Protein AF-A0A176RZD4-F1 (afdb_monomer)

Mean predicted aligned error: 2.4 Å

Secondary structure (DSSP, 8-state):
-EEE-SSSSSS-EEEEE--TTT-EEEEETTTEEEEEESSPPSEEEEE-SSSSS--EEEEE--TTT-EEEEETTTEEEEEESSPPS------SS---

Organism: NCBI:txid1003181

pLDDT: mean 96.89, std 4.23, range [65.5, 98.88]

Solvent-accessible surface area (backbone atoms only — not comparable to full-atom values): 5546 Å² total; per-residue (Å²): 113,42,61,35,24,54,78,56,80,88,55,67,22,39,41,38,62,71,36,71,92,65,5,23,32,30,37,43,79,85,75,46,82,44,81,74,40,65,58,36,59,79,45,67,40,43,44,54,84,82,72,78,73,33,21,19,43,39,34,24,50,31,69,88,62,5,23,33,28,36,43,71,68,75,43,81,43,79,78,40,66,54,50,70,99,73,83,83,69,78,84,84,82,78,67,127

Structure (mmCIF, N/CA/C/O backbone):
data_AF-A0A176RZD4-F1
#
_entry.id   AF-A0A176RZD4-F1
#
loop_
_atom_site.group_PDB
_atom_site.id
_atom_site.type_symbol
_atom_site.label_atom_id
_atom_site.label_alt_id
_atom_site.label_comp_id
_atom_site.label_asym_id
_atom_site.label_entity_id
_atom_site.label_seq_id
_atom_site.pdbx_PDB_ins_code
_atom_site.Cartn_x
_atom_site.Cartn_y
_atom_site.Cartn_z
_atom_site.occupancy
_atom_site.B_iso_or_equiv
_atom_site.auth_seq_id
_atom_site.auth_comp_id
_atom_site.auth_asym_id
_atom_site.auth_atom_id
_atom_site.pdbx_PDB_model_num
ATOM 1 N N . MET A 1 1 ? 3.180 -5.818 -2.856 1.00 96.69 1 MET A N 1
ATOM 2 C CA . MET A 1 1 ? 1.846 -5.640 -3.472 1.00 96.69 1 MET A CA 1
ATOM 3 C C . MET A 1 1 ? 0.805 -6.109 -2.481 1.00 96.69 1 MET A C 1
ATOM 5 O O . MET A 1 1 ? 1.115 -7.018 -1.719 1.00 96.69 1 MET A O 1
ATOM 9 N N . VAL A 1 2 ? -0.379 -5.514 -2.512 1.00 98.62 2 VAL A N 1
ATOM 10 C CA . VAL A 1 2 ? -1.533 -5.871 -1.674 1.00 98.62 2 VAL A CA 1
ATOM 11 C C . VAL A 1 2 ? -2.810 -5.760 -2.499 1.00 98.62 2 VAL A C 1
ATOM 13 O O . VAL A 1 2 ? -2.786 -5.133 -3.563 1.00 98.62 2 VAL A O 1
ATOM 16 N N . THR A 1 3 ? -3.893 -6.377 -2.036 1.00 98.50 3 THR A N 1
ATOM 17 C CA . THR A 1 3 ? -5.200 -6.356 -2.703 1.00 98.50 3 THR A CA 1
ATOM 18 C C . THR A 1 3 ? -6.302 -5.975 -1.730 1.00 98.50 3 THR A C 1
ATOM 20 O O . THR A 1 3 ? -6.194 -6.293 -0.550 1.00 98.50 3 THR A O 1
ATOM 23 N N . 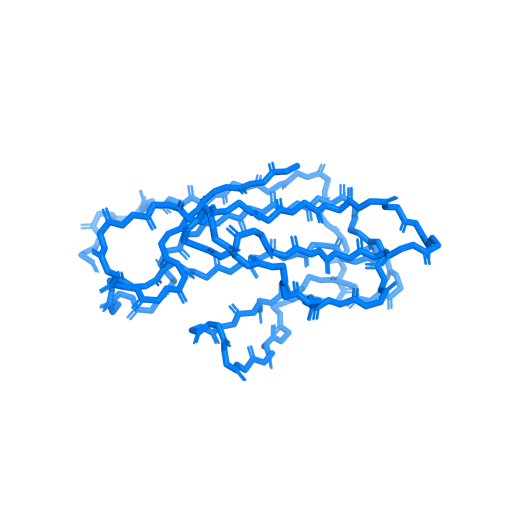GLY A 1 4 ? -7.332 -5.293 -2.211 1.00 98.06 4 GLY A N 1
ATOM 24 C CA . GLY A 1 4 ? -8.507 -4.930 -1.421 1.00 98.06 4 GLY A CA 1
ATOM 25 C C . GLY A 1 4 ? -9.525 -4.194 -2.278 1.00 98.06 4 GLY A C 1
ATOM 26 O O . GLY A 1 4 ? -9.158 -3.668 -3.329 1.00 98.06 4 GLY A O 1
ATOM 27 N N . ASP A 1 5 ? -10.782 -4.180 -1.862 1.00 98.25 5 ASP A N 1
ATOM 28 C CA . ASP A 1 5 ? -11.865 -3.481 -2.559 1.00 98.25 5 ASP A CA 1
ATOM 29 C C . ASP A 1 5 ? -11.844 -1.986 -2.195 1.00 98.25 5 ASP A C 1
ATOM 31 O O . ASP A 1 5 ? -12.384 -1.581 -1.166 1.00 98.25 5 ASP A O 1
ATOM 35 N N . LEU A 1 6 ? -11.175 -1.154 -3.006 1.00 98.19 6 LEU A N 1
ATOM 36 C CA . LEU A 1 6 ? -10.917 0.258 -2.679 1.00 98.19 6 LEU A CA 1
ATOM 37 C C . LEU A 1 6 ? -12.018 1.209 -3.179 1.00 98.19 6 LEU A C 1
ATOM 39 O O . LEU A 1 6 ? -11.867 2.435 -3.066 1.00 98.19 6 LEU A O 1
ATOM 43 N N . ASP A 1 7 ? -13.087 0.687 -3.784 1.00 97.12 7 ASP A N 1
ATOM 44 C CA . ASP A 1 7 ? -14.280 1.452 -4.169 1.00 97.12 7 ASP A CA 1
ATOM 45 C C . ASP A 1 7 ? -15.623 0.791 -3.801 1.00 97.12 7 ASP A C 1
ATOM 47 O O . ASP A 1 7 ? -16.678 1.330 -4.155 1.00 97.12 7 ASP A O 1
ATOM 51 N N . ASN A 1 8 ? -15.589 -0.285 -3.006 1.00 96.75 8 ASN A N 1
ATOM 52 C CA . ASN A 1 8 ? -16.743 -1.016 -2.470 1.00 96.75 8 ASN A CA 1
ATOM 53 C C . ASN A 1 8 ? -17.683 -1.514 -3.581 1.00 96.75 8 ASN A C 1
ATOM 55 O O . ASN A 1 8 ? -18.905 -1.320 -3.542 1.00 96.75 8 ASN A O 1
ATOM 59 N N . ASN A 1 9 ? -17.103 -2.110 -4.626 1.00 96.62 9 ASN A N 1
ATOM 60 C CA . ASN A 1 9 ? -17.853 -2.698 -5.738 1.00 96.62 9 ASN A CA 1
ATOM 61 C C . ASN A 1 9 ? -17.885 -4.238 -5.727 1.00 96.62 9 ASN A C 1
ATOM 63 O O . ASN A 1 9 ? -18.520 -4.850 -6.595 1.00 96.62 9 ASN A O 1
ATOM 67 N N . GLY A 1 10 ? -17.245 -4.856 -4.736 1.00 96.19 10 GLY A N 1
ATOM 68 C CA . GLY A 1 10 ? -17.127 -6.296 -4.552 1.00 96.19 10 GLY A CA 1
ATOM 69 C C . GLY A 1 10 ? -15.992 -6.952 -5.342 1.00 96.19 10 GLY A C 1
ATOM 70 O O . GLY A 1 10 ? -15.991 -8.181 -5.465 1.00 96.19 10 GLY A O 1
ATOM 71 N N . LEU A 1 11 ? -15.062 -6.181 -5.914 1.00 96.31 11 LEU A N 1
ATOM 72 C CA . LEU A 1 11 ? -13.887 -6.678 -6.631 1.00 96.31 11 LEU A CA 1
ATOM 73 C C . LEU A 1 11 ? -12.609 -6.089 -6.039 1.00 96.31 11 LEU A C 1
ATOM 75 O O . LEU A 1 11 ? -12.463 -4.878 -5.934 1.00 96.31 11 LEU A O 1
ATOM 79 N N . ASP A 1 12 ? -11.635 -6.954 -5.768 1.00 97.94 12 ASP A N 1
ATOM 80 C CA . ASP A 1 12 ? -10.327 -6.503 -5.309 1.00 97.94 12 ASP A CA 1
ATOM 81 C C . ASP A 1 12 ? -9.585 -5.691 -6.386 1.00 97.94 12 ASP A C 1
ATOM 83 O O . ASP A 1 12 ? -9.361 -6.142 -7.520 1.00 97.94 12 ASP A O 1
ATOM 87 N N . ASP A 1 13 ? -9.085 -4.532 -5.974 1.00 98.50 13 ASP A N 1
ATOM 88 C CA . ASP A 1 13 ? -8.048 -3.769 -6.651 1.00 98.50 13 ASP A CA 1
ATOM 89 C C . ASP A 1 13 ? -6.655 -4.264 -6.257 1.00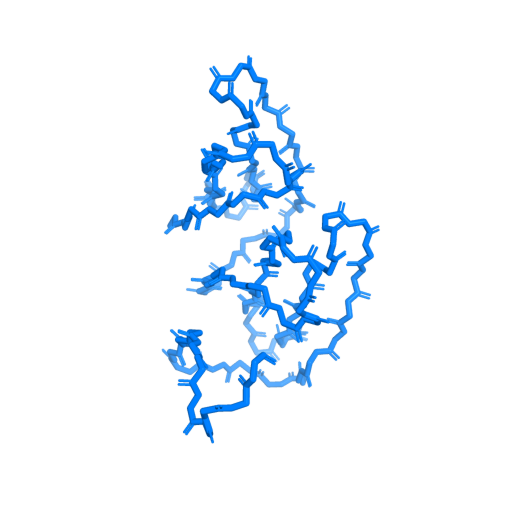 98.50 13 ASP A C 1
ATOM 91 O O . ASP A 1 13 ? -6.458 -4.936 -5.244 1.00 98.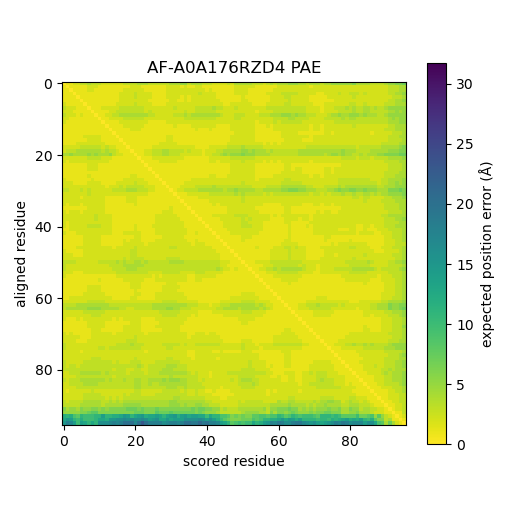50 13 ASP A O 1
ATOM 95 N N . VAL A 1 14 ? -5.637 -3.897 -7.043 1.00 98.62 14 VAL A N 1
ATOM 96 C CA . VAL A 1 14 ? -4.239 -4.240 -6.732 1.00 98.62 14 VAL A CA 1
ATOM 97 C C . VAL A 1 14 ? -3.424 -2.983 -6.483 1.00 98.62 14 VAL A C 1
ATOM 99 O O . VAL A 1 14 ? -3.228 -2.185 -7.398 1.00 98.62 14 VAL A O 1
ATOM 102 N N . THR A 1 15 ? -2.856 -2.851 -5.285 1.00 98.81 15 THR A N 1
ATOM 103 C CA . THR A 1 15 ? -1.892 -1.793 -4.960 1.00 98.81 15 THR A CA 1
ATOM 104 C C . THR A 1 15 ? -0.464 -2.326 -5.054 1.00 98.81 15 THR A C 1
ATOM 106 O O . THR A 1 15 ? -0.083 -3.321 -4.425 1.00 98.81 15 THR A O 1
ATOM 109 N N . ILE A 1 16 ? 0.352 -1.665 -5.870 1.00 98.81 16 ILE A N 1
ATOM 110 C CA . ILE A 1 16 ? 1.707 -2.077 -6.228 1.00 98.81 16 ILE A CA 1
ATOM 111 C C . ILE A 1 16 ? 2.648 -0.905 -5.998 1.00 98.81 16 ILE A C 1
ATOM 113 O O . ILE A 1 16 ? 2.424 0.189 -6.506 1.00 98.81 16 ILE A O 1
ATOM 117 N N . ASP A 1 17 ? 3.730 -1.162 -5.276 1.00 98.75 17 ASP A N 1
ATOM 118 C CA . ASP A 1 17 ? 4.875 -0.266 -5.244 1.00 98.75 17 ASP A CA 1
ATOM 119 C C . ASP A 1 17 ? 5.859 -0.666 -6.349 1.00 98.75 17 ASP A C 1
ATOM 121 O O . ASP A 1 17 ? 6.303 -1.815 -6.407 1.00 98.75 17 ASP A O 1
ATOM 125 N N . PHE A 1 18 ? 6.164 0.273 -7.243 1.00 98.56 18 PHE A N 1
ATOM 126 C CA . PHE A 1 18 ? 7.132 0.101 -8.325 1.00 98.56 18 PHE A CA 1
ATOM 127 C C . PHE A 1 18 ? 8.534 0.627 -7.958 1.00 98.56 18 PHE A C 1
ATOM 129 O O . PHE A 1 18 ? 9.424 0.642 -8.813 1.00 98.56 18 PHE A O 1
ATOM 136 N N . GLY A 1 19 ? 8.746 1.033 -6.703 1.00 98.00 19 GLY A N 1
ATOM 137 C CA . GLY A 1 19 ? 10.021 1.502 -6.168 1.00 98.00 19 GLY A CA 1
ATOM 138 C C . GLY A 1 19 ? 10.183 3.022 -6.226 1.00 98.00 19 GLY A C 1
ATOM 139 O O . GLY A 1 19 ? 9.387 3.727 -6.844 1.00 98.00 19 GLY A O 1
ATOM 140 N N . GLU A 1 20 ? 11.272 3.524 -5.637 1.00 95.44 20 GLU A N 1
ATOM 141 C CA . GLU A 1 20 ? 11.560 4.954 -5.403 1.00 95.44 20 GLU A CA 1
ATOM 142 C C . GLU A 1 20 ? 11.341 5.891 -6.605 1.00 95.44 20 GLU A C 1
ATOM 144 O O . GLU A 1 20 ? 10.947 7.041 -6.431 1.00 95.44 20 GLU A O 1
ATOM 149 N N . ILE A 1 21 ? 11.583 5.422 -7.833 1.00 97.38 21 ILE A N 1
ATOM 150 C CA . ILE A 1 21 ? 11.438 6.241 -9.050 1.00 97.38 21 ILE A CA 1
ATOM 151 C C . ILE A 1 21 ? 9.966 6.396 -9.460 1.00 97.38 21 ILE A C 1
ATOM 153 O O . ILE A 1 21 ? 9.564 7.437 -9.984 1.00 97.38 21 ILE A O 1
ATOM 157 N N . TYR A 1 22 ? 9.162 5.353 -9.264 1.00 98.38 22 TYR A N 1
ATOM 158 C CA . TYR A 1 22 ? 7.812 5.263 -9.819 1.00 98.38 22 TYR A CA 1
ATOM 159 C C . TYR A 1 22 ? 6.722 5.451 -8.759 1.00 98.38 22 TYR A C 1
ATOM 161 O O . TYR A 1 22 ? 5.659 5.995 -9.083 1.00 98.38 22 TYR A O 1
ATOM 169 N N . GLY A 1 23 ? 7.005 5.071 -7.514 1.00 98.62 23 GLY A N 1
ATOM 170 C CA . GLY A 1 23 ? 6.103 5.130 -6.374 1.00 98.62 23 GLY A CA 1
ATOM 171 C C . GLY A 1 23 ? 5.016 4.059 -6.410 1.00 98.62 23 GLY A C 1
ATOM 172 O O . GLY A 1 23 ? 5.129 3.033 -7.088 1.00 98.62 23 GLY A O 1
ATOM 173 N N . ILE A 1 24 ? 3.927 4.341 -5.700 1.00 98.88 24 ILE A N 1
ATOM 174 C CA . ILE A 1 24 ? 2.827 3.407 -5.467 1.00 98.88 24 ILE A CA 1
ATOM 175 C C . ILE A 1 24 ? 1.670 3.705 -6.415 1.00 98.88 24 ILE A C 1
ATOM 177 O O . ILE A 1 24 ? 1.242 4.853 -6.576 1.00 98.88 24 ILE A O 1
ATOM 181 N N . TRP A 1 25 ? 1.142 2.649 -7.020 1.00 98.81 25 TRP A N 1
ATOM 182 C CA . TRP A 1 25 ? 0.070 2.686 -8.003 1.00 98.81 25 TRP A CA 1
ATOM 183 C C . TRP A 1 25 ? -1.000 1.651 -7.686 1.00 98.81 25 TRP A C 1
ATOM 185 O O . TRP A 1 25 ? -0.706 0.568 -7.188 1.00 98.81 25 TRP A O 1
ATOM 195 N N . ILE A 1 26 ? -2.233 1.977 -8.047 1.00 98.75 26 ILE A N 1
ATOM 196 C CA . ILE A 1 26 ? -3.394 1.103 -7.937 1.00 98.75 26 ILE A CA 1
ATOM 197 C C . ILE A 1 26 ? -3.809 0.694 -9.348 1.00 98.75 26 ILE A C 1
ATOM 199 O O . ILE A 1 26 ? -3.988 1.548 -10.223 1.00 98.75 26 ILE A O 1
ATOM 203 N N . ARG A 1 27 ? -3.971 -0.609 -9.580 1.00 98.62 27 ARG A N 1
ATOM 204 C CA . ARG A 1 27 ? -4.688 -1.138 -10.740 1.00 98.62 27 ARG A CA 1
ATOM 205 C C . ARG A 1 27 ? -6.165 -1.251 -10.372 1.00 98.62 27 ARG A C 1
ATOM 207 O O . ARG A 1 27 ? -6.591 -2.294 -9.888 1.00 98.62 27 ARG A O 1
ATOM 214 N N . MET A 1 28 ? -6.909 -0.182 -10.633 1.00 98.19 28 MET A N 1
ATOM 215 C CA . MET A 1 28 ? -8.316 -0.053 -10.271 1.00 98.19 28 MET A CA 1
ATOM 216 C C . MET A 1 28 ? -9.202 -0.894 -11.194 1.00 98.19 28 MET A C 1
ATOM 218 O O . MET A 1 28 ? -9.122 -0.752 -12.425 1.00 98.19 28 MET A O 1
ATOM 222 N N . ASN A 1 29 ? -10.052 -1.748 -10.633 1.00 97.38 29 ASN A N 1
ATOM 223 C CA . ASN A 1 29 ? -11.075 -2.550 -11.303 1.00 97.38 29 ASN A CA 1
ATOM 224 C C . ASN A 1 29 ? -10.545 -3.356 -12.488 1.00 97.38 29 ASN A C 1
ATOM 226 O O . ASN A 1 29 ? -11.196 -3.468 -13.529 1.00 97.38 29 ASN A O 1
ATOM 230 N N . ASN A 1 30 ? -9.290 -3.811 -12.394 1.00 96.56 30 ASN A N 1
ATOM 231 C CA . ASN A 1 30 ? -8.542 -4.423 -13.497 1.00 96.56 30 ASN A CA 1
ATOM 232 C C . ASN A 1 30 ? -8.579 -3.605 -14.815 1.00 96.56 30 ASN A C 1
ATOM 234 O O . ASN A 1 30 ? -8.337 -4.125 -15.905 1.00 96.56 30 ASN A O 1
ATOM 238 N N . SER A 1 31 ? -8.818 -2.295 -14.749 1.00 97.06 31 SER A N 1
ATOM 239 C CA . SER A 1 31 ? -9.181 -1.479 -15.917 1.00 97.06 31 SER A CA 1
ATOM 240 C C . SER A 1 31 ? -8.290 -0.256 -16.100 1.00 97.06 31 SER A C 1
ATOM 242 O O . SER A 1 31 ? -7.894 0.046 -17.224 1.00 97.06 31 SER A O 1
ATOM 244 N N . SER A 1 32 ? -7.916 0.418 -15.014 1.00 97.81 32 SER A N 1
ATOM 245 C CA . SER A 1 32 ? -7.181 1.681 -15.070 1.00 97.81 32 SER A CA 1
ATOM 246 C C . SER A 1 32 ? -6.073 1.740 -14.025 1.00 97.81 32 SER A C 1
ATOM 248 O O . SER A 1 32 ? -6.118 1.050 -13.012 1.00 97.81 32 SER A O 1
ATOM 250 N N . TRP A 1 33 ? -5.043 2.537 -14.300 1.00 98.56 33 TRP A N 1
ATOM 251 C CA . TRP A 1 33 ? -3.959 2.791 -13.356 1.00 98.56 33 TRP A CA 1
ATOM 252 C C . TRP A 1 33 ? -4.161 4.151 -12.698 1.00 98.56 33 TRP A C 1
ATOM 254 O O . TRP A 1 33 ? -4.292 5.159 -13.393 1.00 98.56 33 TRP A O 1
ATOM 264 N N . VAL A 1 34 ? -4.134 4.179 -11.369 1.00 98.38 34 VAL A N 1
ATOM 265 C CA . VAL A 1 34 ? -4.218 5.397 -10.559 1.00 98.38 34 VAL A CA 1
ATOM 266 C C . VAL A 1 34 ? -2.938 5.520 -9.745 1.00 98.38 34 VAL A C 1
ATOM 268 O O . VAL A 1 34 ? -2.537 4.576 -9.067 1.00 98.38 34 VAL A O 1
ATOM 271 N N . LYS A 1 35 ? -2.267 6.673 -9.808 1.00 98.50 35 LYS A N 1
ATOM 272 C CA . LYS A 1 35 ? -1.095 6.915 -8.962 1.00 98.50 35 LYS A CA 1
ATOM 273 C C . LYS A 1 35 ? -1.560 7.227 -7.545 1.00 98.50 35 LYS A C 1
ATOM 275 O O . LYS A 1 35 ? -2.257 8.219 -7.347 1.00 98.50 35 LYS A O 1
ATOM 280 N N . LEU A 1 36 ? -1.156 6.409 -6.577 1.00 98.69 36 LEU A N 1
ATOM 281 C CA . LEU A 1 36 ? -1.499 6.614 -5.173 1.00 98.69 36 LEU A CA 1
ATOM 282 C C . LEU A 1 36 ? -0.504 7.557 -4.494 1.00 98.69 36 LEU A C 1
ATOM 284 O O . LEU A 1 36 ? -0.908 8.509 -3.826 1.00 98.69 36 LEU A O 1
ATOM 288 N N . HIS A 1 37 ? 0.796 7.313 -4.676 1.00 98.62 37 HIS A N 1
ATOM 289 C CA . HIS A 1 37 ? 1.833 8.111 -4.028 1.00 98.62 37 HIS A CA 1
ATOM 290 C C . HIS A 1 37 ? 3.148 8.137 -4.819 1.00 98.62 37 HIS A C 1
ATOM 292 O O . HIS A 1 37 ? 3.410 7.268 -5.648 1.00 98.62 37 HIS A O 1
ATOM 298 N N . ASN A 1 38 ? 3.981 9.156 -4.582 1.00 98.38 38 ASN A N 1
ATOM 299 C CA . ASN A 1 38 ? 5.292 9.283 -5.235 1.00 98.38 38 ASN A CA 1
ATOM 300 C C . ASN A 1 38 ? 6.409 8.527 -4.506 1.00 98.38 38 ASN A C 1
ATOM 302 O O . ASN A 1 38 ? 7.379 8.149 -5.150 1.00 98.38 38 ASN A O 1
ATOM 306 N N . LEU A 1 39 ? 6.290 8.341 -3.190 1.00 98.38 39 LEU A N 1
ATOM 307 C CA . LEU A 1 39 ? 7.266 7.582 -2.404 1.00 98.38 39 LEU A CA 1
ATOM 308 C C . LEU A 1 39 ? 7.056 6.075 -2.573 1.00 98.38 39 LEU A C 1
ATOM 310 O O . LEU A 1 39 ? 5.934 5.640 -2.834 1.00 98.38 39 LEU A O 1
ATOM 314 N N . SER A 1 40 ? 8.138 5.322 -2.375 1.00 98.50 40 SER A N 1
ATOM 315 C CA . SER A 1 40 ? 8.124 3.868 -2.186 1.00 98.50 40 SER A CA 1
ATOM 316 C C . SER A 1 40 ? 7.673 3.534 -0.761 1.00 98.50 40 SER A C 1
ATOM 318 O O . SER A 1 40 ? 7.902 4.322 0.156 1.00 98.50 40 SER A O 1
ATOM 320 N N . ALA A 1 41 ? 7.052 2.376 -0.581 1.00 98.44 41 ALA A N 1
ATOM 321 C CA . ALA A 1 41 ? 6.724 1.793 0.708 1.00 98.44 41 ALA A CA 1
ATOM 322 C C . ALA A 1 41 ? 7.798 0.783 1.137 1.00 98.44 41 ALA A C 1
ATOM 324 O O . ALA A 1 41 ? 8.309 0.022 0.317 1.00 98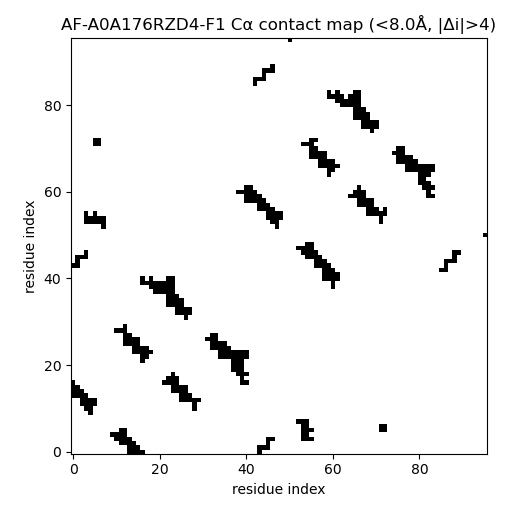.44 41 ALA A O 1
ATOM 325 N N . GLU A 1 42 ? 8.065 0.692 2.437 1.00 98.44 42 GLU A N 1
ATOM 326 C CA . GLU A 1 42 ? 8.794 -0.445 3.009 1.00 98.44 42 GLU A CA 1
ATOM 327 C C . GLU A 1 42 ? 7.875 -1.663 3.168 1.00 98.44 42 GLU A C 1
ATOM 329 O O . GLU A 1 42 ? 8.267 -2.801 2.898 1.00 98.44 42 GLU A O 1
ATOM 334 N N . SER A 1 43 ? 6.618 -1.431 3.554 1.00 98.38 43 SER A N 1
ATOM 335 C CA . SER A 1 43 ? 5.578 -2.458 3.570 1.00 98.38 43 SER A CA 1
ATOM 336 C C . SER A 1 43 ? 4.184 -1.857 3.388 1.00 98.38 43 SER A C 1
ATOM 338 O O . SER A 1 43 ? 3.959 -0.667 3.607 1.00 98.38 43 SER A O 1
ATOM 340 N N . MET A 1 44 ? 3.239 -2.685 2.941 1.00 98.75 44 MET A N 1
ATOM 341 C CA . MET A 1 44 ? 1.837 -2.307 2.772 1.00 98.75 44 MET A CA 1
ATOM 342 C C . MET A 1 44 ? 0.940 -3.452 3.227 1.00 98.75 44 MET A C 1
ATOM 344 O O . MET A 1 44 ? 1.301 -4.617 3.044 1.00 98.75 44 MET A O 1
ATOM 348 N N . VAL A 1 45 ? -0.232 -3.111 3.754 1.00 98.81 45 VAL A N 1
ATOM 349 C CA . VAL A 1 45 ? -1.341 -4.025 4.066 1.00 98.81 45 VAL A CA 1
ATOM 350 C C . VAL A 1 45 ? -2.670 -3.343 3.752 1.00 98.81 45 VAL A C 1
ATOM 352 O O . VAL A 1 45 ? -2.734 -2.116 3.679 1.00 98.81 45 VAL A O 1
ATOM 355 N N . THR A 1 46 ? -3.715 -4.136 3.557 1.00 98.56 46 THR A N 1
ATOM 356 C CA . THR A 1 46 ? -5.070 -3.669 3.240 1.00 98.56 46 THR A CA 1
ATOM 357 C C . THR A 1 46 ? -6.095 -4.235 4.205 1.00 98.56 46 THR A C 1
ATOM 359 O O . THR A 1 46 ? -5.908 -5.334 4.728 1.00 98.56 46 THR A O 1
ATOM 362 N N . GLY A 1 47 ? -7.162 -3.491 4.454 1.00 97.31 47 GLY A N 1
ATOM 363 C CA . GLY A 1 47 ? -8.314 -3.951 5.222 1.00 97.31 47 GLY A CA 1
ATOM 364 C C . GLY A 1 47 ? -9.215 -2.790 5.609 1.00 97.31 47 GLY A C 1
ATOM 365 O O . GLY A 1 47 ? -8.734 -1.670 5.740 1.00 97.31 47 GLY A O 1
ATOM 366 N N . ASP A 1 48 ? -10.495 -3.069 5.796 1.00 96.56 48 ASP A N 1
ATOM 367 C CA . ASP A 1 48 ? -11.490 -2.116 6.290 1.00 96.56 48 ASP A CA 1
ATOM 368 C C . ASP A 1 48 ? -11.232 -1.753 7.769 1.00 96.56 48 ASP A C 1
ATOM 370 O O . ASP A 1 48 ? -11.395 -2.591 8.664 1.00 96.56 48 ASP A O 1
ATOM 374 N N . LEU A 1 49 ? -10.760 -0.527 8.034 1.00 95.81 49 LEU A N 1
ATOM 375 C CA . LEU A 1 49 ? -10.403 -0.067 9.384 1.00 95.81 49 LEU A CA 1
ATOM 376 C C . LEU A 1 49 ? -11.517 0.722 10.078 1.00 95.81 49 LEU A C 1
ATOM 378 O O . LEU A 1 49 ? -11.410 0.973 11.284 1.00 95.81 49 LEU A O 1
ATOM 382 N N . ASP A 1 50 ? -12.552 1.136 9.349 1.00 95.31 50 ASP A N 1
ATOM 383 C CA . ASP A 1 50 ? -13.669 1.922 9.885 1.00 9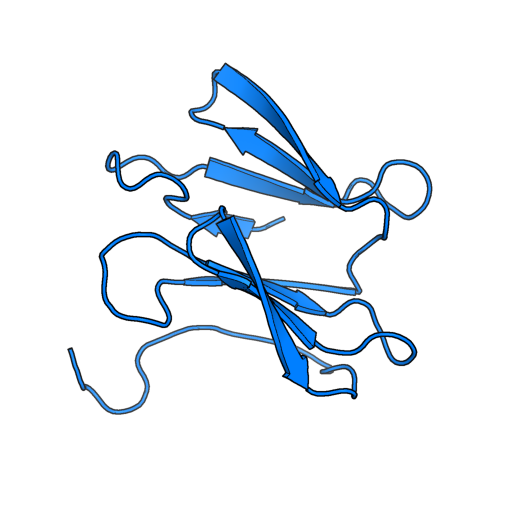5.31 50 ASP A CA 1
ATOM 384 C C . ASP A 1 50 ? -15.044 1.239 9.749 1.00 95.31 50 ASP A C 1
ATOM 386 O O . ASP A 1 50 ? -16.058 1.801 10.176 1.00 95.31 50 ASP A O 1
ATOM 390 N N . ASN A 1 51 ? -15.048 -0.008 9.272 1.00 93.94 51 ASN A N 1
ATOM 391 C CA . ASN A 1 51 ? -16.194 -0.899 9.115 1.00 93.94 51 ASN A CA 1
ATOM 392 C C . ASN A 1 51 ? -17.272 -0.338 8.173 1.00 93.94 51 ASN A C 1
ATOM 394 O O . AS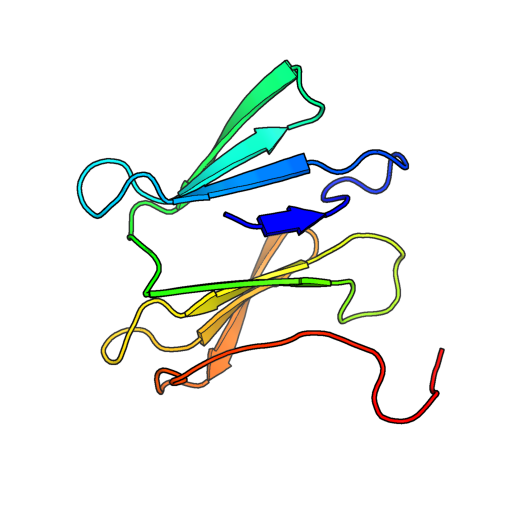N A 1 51 ? -18.467 -0.313 8.500 1.00 93.94 51 ASN A O 1
ATOM 398 N N . ASN A 1 52 ? -16.853 0.160 7.007 1.00 94.50 52 ASN A N 1
ATOM 399 C CA . ASN A 1 52 ? -17.762 0.692 5.988 1.00 94.50 52 ASN A CA 1
ATOM 400 C C . ASN A 1 52 ? -17.887 -0.180 4.720 1.00 94.50 52 ASN A C 1
ATOM 402 O O . ASN A 1 52 ? -18.674 0.146 3.822 1.00 94.50 52 ASN A O 1
ATOM 406 N N . GLY A 1 53 ? -17.163 -1.299 4.666 1.00 94.06 53 GLY A N 1
ATOM 407 C CA . GLY A 1 53 ? -17.114 -2.235 3.547 1.00 94.06 53 GLY A CA 1
ATOM 408 C C . GLY A 1 53 ? -16.118 -1.874 2.442 1.00 94.06 53 GLY A C 1
ATOM 409 O O . GLY A 1 53 ? -16.107 -2.557 1.423 1.00 94.06 53 GLY A O 1
ATOM 410 N N . LEU A 1 54 ? -15.319 -0.819 2.605 1.00 96.94 54 LEU A N 1
ATOM 411 C CA . LEU A 1 54 ? -14.265 -0.403 1.682 1.00 96.94 54 LEU A CA 1
ATOM 412 C C . LEU A 1 54 ? -12.905 -0.630 2.344 1.00 96.94 54 LEU A C 1
ATOM 414 O O . LEU A 1 54 ? -12.671 -0.191 3.466 1.00 96.94 54 LEU A O 1
ATOM 418 N N . ASP A 1 55 ? -11.997 -1.306 1.648 1.00 98.31 55 ASP A N 1
ATOM 419 C CA . ASP A 1 55 ? -10.671 -1.565 2.194 1.00 98.31 55 ASP A CA 1
ATOM 420 C C . ASP A 1 55 ? -9.809 -0.296 2.187 1.00 98.31 55 ASP A C 1
ATOM 422 O O . ASP A 1 55 ? -9.716 0.440 1.198 1.00 98.31 55 ASP A O 1
ATOM 426 N N . ASP A 1 56 ? -9.081 -0.088 3.279 1.00 98.50 56 ASP A N 1
ATOM 427 C CA . ASP A 1 56 ? -8.058 0.942 3.386 1.00 98.50 56 ASP A CA 1
ATOM 428 C C . ASP A 1 56 ? -6.686 0.399 3.000 1.00 98.50 56 ASP A C 1
ATOM 430 O O . ASP A 1 56 ? -6.409 -0.794 3.123 1.00 98.50 56 ASP A O 1
ATOM 434 N N . VAL A 1 57 ? -5.769 1.285 2.601 1.00 98.75 57 VAL A N 1
ATOM 435 C CA . VAL A 1 57 ? -4.360 0.913 2.385 1.00 98.75 57 VAL A CA 1
ATOM 436 C C . VAL A 1 57 ? -3.504 1.498 3.499 1.00 98.75 57 VAL A C 1
ATOM 438 O O . VAL A 1 57 ? -3.294 2.709 3.552 1.00 98.75 57 VAL A O 1
ATOM 441 N N . THR A 1 58 ? -2.956 0.645 4.360 1.00 98.88 58 THR A N 1
ATOM 442 C CA . THR A 1 58 ? -1.936 1.044 5.338 1.00 98.88 58 THR A CA 1
ATOM 443 C C . THR A 1 58 ? -0.552 0.867 4.729 1.00 98.88 58 THR A C 1
ATOM 445 O O . THR A 1 58 ? -0.213 -0.201 4.217 1.00 98.88 58 THR A O 1
ATOM 448 N N . ILE A 1 59 ? 0.252 1.921 4.782 1.00 98.88 59 ILE A N 1
ATOM 449 C CA . ILE A 1 59 ? 1.553 2.026 4.133 1.00 98.88 59 ILE A CA 1
ATOM 450 C C . ILE A 1 59 ? 2.579 2.469 5.165 1.00 98.88 59 ILE A C 1
ATOM 452 O O . ILE A 1 59 ? 2.413 3.503 5.809 1.00 98.88 59 ILE A O 1
ATOM 456 N N . ASP A 1 60 ? 3.662 1.712 5.279 1.00 98.75 60 ASP A N 1
ATOM 457 C CA . ASP A 1 60 ? 4.863 2.157 5.970 1.00 98.75 60 ASP A CA 1
ATOM 458 C C . ASP A 1 60 ? 5.795 2.832 4.959 1.00 98.75 60 ASP A C 1
ATOM 460 O O . ASP A 1 60 ? 6.292 2.185 4.034 1.00 98.75 60 ASP A O 1
ATOM 464 N N . PHE A 1 61 ? 6.009 4.139 5.116 1.00 98.62 61 PHE A N 1
ATOM 465 C CA . PHE A 1 61 ? 6.920 4.933 4.287 1.00 98.62 61 PHE A CA 1
ATOM 466 C C . PHE A 1 61 ? 8.344 5.014 4.876 1.00 98.62 61 PHE A C 1
ATOM 468 O O . PHE A 1 61 ? 9.144 5.848 4.444 1.00 98.62 61 PHE A O 1
ATOM 475 N N . GLY A 1 62 ? 8.662 4.164 5.855 1.00 98.12 62 GLY A N 1
ATOM 476 C CA . GLY A 1 62 ? 9.970 4.061 6.491 1.00 98.12 62 GLY A CA 1
ATOM 477 C C . GLY A 1 62 ? 10.178 5.057 7.628 1.00 98.12 62 GLY A C 1
ATOM 478 O O . GLY A 1 62 ? 9.338 5.912 7.910 1.00 98.12 62 GLY A O 1
ATOM 479 N N . GLU A 1 63 ? 11.333 4.963 8.292 1.00 96.31 63 GLU A N 1
ATOM 480 C CA . GLU A 1 63 ? 11.641 5.676 9.548 1.00 96.31 63 GLU A CA 1
ATOM 481 C C . GLU A 1 63 ? 11.455 7.204 9.491 1.00 96.31 63 GLU A C 1
ATOM 483 O O . GLU A 1 63 ? 11.220 7.838 10.518 1.00 96.31 63 GLU A O 1
ATOM 488 N N . ILE A 1 64 ? 11.571 7.808 8.305 1.00 97.44 64 ILE A N 1
ATOM 489 C CA . ILE A 1 64 ? 11.454 9.262 8.117 1.00 97.44 64 ILE A CA 1
ATOM 490 C C . ILE A 1 64 ? 9.990 9.721 8.144 1.00 97.44 64 ILE A C 1
ATOM 492 O O . ILE A 1 64 ? 9.701 10.822 8.617 1.00 97.44 64 ILE A O 1
ATOM 496 N N . TYR A 1 65 ? 9.078 8.912 7.605 1.00 98.19 65 TYR A N 1
ATOM 497 C CA . TYR A 1 65 ? 7.692 9.314 7.348 1.00 98.19 65 TYR A CA 1
ATOM 498 C C . TYR A 1 65 ? 6.677 8.542 8.200 1.00 98.19 65 TYR A C 1
ATOM 500 O O . TYR A 1 65 ? 5.586 9.062 8.449 1.00 98.19 65 TYR A O 1
ATOM 508 N N . GLY A 1 66 ? 7.040 7.355 8.682 1.00 98.50 66 GLY A N 1
ATOM 509 C CA . GLY A 1 66 ? 6.204 6.494 9.507 1.00 98.50 66 GLY A CA 1
ATOM 510 C C . GLY A 1 66 ? 5.081 5.811 8.730 1.00 98.50 66 GLY A C 1
ATOM 511 O O . GLY A 1 66 ? 5.130 5.662 7.505 1.00 98.50 66 GLY A O 1
ATOM 512 N N . ILE A 1 67 ? 4.047 5.415 9.468 1.00 98.88 67 ILE A N 1
ATOM 513 C CA . ILE A 1 67 ? 2.920 4.630 8.967 1.00 98.88 67 ILE A CA 1
ATOM 514 C C . ILE A 1 67 ? 1.726 5.542 8.708 1.00 98.88 67 ILE A C 1
ATOM 516 O O . ILE A 1 67 ? 1.281 6.297 9.578 1.00 98.88 67 ILE A O 1
ATOM 520 N N . TRP A 1 68 ? 1.179 5.428 7.505 1.00 98.88 68 TRP A N 1
ATOM 521 C CA . TRP A 1 68 ? 0.044 6.201 7.026 1.00 98.88 68 TRP A CA 1
ATOM 522 C C . TRP A 1 68 ? -1.032 5.291 6.461 1.00 98.88 68 TRP A C 1
ATOM 524 O O . TRP A 1 68 ? -0.744 4.279 5.833 1.00 98.88 68 TRP A O 1
ATOM 534 N N . VAL A 1 69 ? -2.280 5.701 6.622 1.00 98.81 69 VAL A N 1
ATOM 535 C CA . VAL A 1 69 ? -3.442 5.042 6.040 1.00 98.81 69 VAL A CA 1
ATOM 536 C C . VAL A 1 69 ? -3.995 5.928 4.935 1.00 98.81 69 VAL A C 1
ATOM 538 O O . VAL A 1 69 ? -4.290 7.106 5.157 1.00 98.81 69 VAL A O 1
ATOM 541 N N . ARG A 1 70 ? -4.159 5.361 3.740 1.00 98.75 70 ARG A N 1
ATOM 542 C CA . ARG A 1 70 ? -5.059 5.896 2.722 1.00 98.75 70 ARG A CA 1
ATOM 543 C C . ARG A 1 70 ? -6.478 5.455 3.081 1.00 98.75 70 ARG A C 1
ATOM 545 O O . ARG A 1 70 ? -6.927 4.412 2.621 1.00 98.75 70 ARG A O 1
ATOM 552 N N . MET A 1 71 ? -7.137 6.261 3.907 1.00 98.50 71 MET A N 1
ATOM 553 C CA . MET A 1 71 ? -8.471 6.005 4.438 1.00 98.50 71 MET A CA 1
ATOM 554 C C . MET A 1 71 ? -9.534 6.253 3.365 1.00 98.50 71 MET A C 1
ATOM 556 O O . MET A 1 71 ? -9.566 7.324 2.736 1.00 98.50 71 MET A O 1
ATOM 560 N N . ASN A 1 72 ? -10.398 5.272 3.159 1.00 97.88 72 ASN A N 1
ATOM 561 C CA . ASN A 1 72 ? -11.523 5.255 2.240 1.00 97.88 72 ASN A CA 1
ATOM 562 C C . ASN A 1 72 ? -11.174 5.671 0.810 1.00 97.88 72 ASN A C 1
ATOM 564 O O . ASN A 1 72 ? -11.900 6.448 0.182 1.00 97.88 72 ASN A O 1
ATOM 568 N N . ASN A 1 73 ? -9.970 5.302 0.359 1.00 97.69 73 ASN A N 1
ATOM 569 C CA . ASN A 1 73 ? -9.366 5.741 -0.902 1.00 97.69 73 ASN A CA 1
ATOM 570 C C . ASN A 1 73 ? -9.419 7.274 -1.146 1.00 97.69 73 ASN A C 1
ATOM 572 O O . ASN A 1 73 ? -9.256 7.757 -2.270 1.00 97.69 73 ASN A O 1
ATOM 576 N N . SER A 1 74 ? -9.571 8.089 -0.099 1.00 97.12 74 SER A N 1
ATOM 577 C CA . SER A 1 74 ? -9.927 9.511 -0.237 1.00 97.12 74 SER A CA 1
ATOM 578 C C . SER A 1 74 ? -9.098 10.449 0.632 1.00 97.12 74 SER A C 1
ATOM 580 O O . SER A 1 74 ? -8.787 11.561 0.199 1.00 97.12 74 SER A O 1
ATOM 582 N N . SER A 1 75 ? -8.689 10.015 1.821 1.00 98.06 75 SER A N 1
ATOM 583 C CA . SER A 1 75 ? -7.958 10.846 2.777 1.00 98.06 75 SER A CA 1
ATOM 584 C C . SER A 1 75 ? -6.719 10.136 3.311 1.00 98.06 75 SER A C 1
ATOM 586 O O . SER A 1 75 ? -6.614 8.916 3.262 1.00 98.06 75 SER A O 1
ATOM 588 N N . TRP A 1 76 ? -5.742 10.914 3.772 1.00 98.62 76 TRP A N 1
ATOM 589 C CA . TRP A 1 76 ? -4.535 10.389 4.404 1.00 98.62 76 TRP A CA 1
ATOM 590 C C . TRP A 1 76 ? -4.611 10.624 5.909 1.00 98.62 76 TRP A C 1
ATOM 592 O O . TRP A 1 76 ? -4.820 11.758 6.341 1.00 98.62 76 TRP A O 1
ATOM 602 N N . VAL A 1 77 ? -4.409 9.566 6.690 1.00 98.62 77 VAL A N 1
ATOM 603 C CA . VAL A 1 77 ? -4.377 9.601 8.156 1.00 98.62 77 VAL A CA 1
ATOM 604 C C . VAL A 1 77 ? -3.032 9.052 8.615 1.00 98.62 77 VAL A C 1
ATOM 606 O O . VAL A 1 77 ? -2.656 7.950 8.227 1.00 98.62 77 VAL A O 1
ATOM 609 N N . GLN A 1 78 ? -2.286 9.807 9.422 1.00 98.38 78 GLN A N 1
ATOM 610 C CA . GLN A 1 78 ? -1.061 9.283 10.026 1.00 98.38 78 GLN A CA 1
ATOM 611 C C . GLN A 1 78 ? -1.433 8.383 11.202 1.00 98.38 78 GLN A C 1
ATOM 613 O O . GLN A 1 78 ? -2.139 8.826 12.107 1.00 98.38 78 GLN A O 1
ATOM 618 N N . LEU A 1 79 ? -0.957 7.140 11.181 1.00 97.94 79 LEU A N 1
ATOM 619 C CA . LEU A 1 79 ? -1.173 6.185 12.262 1.00 97.94 79 LEU A CA 1
ATOM 620 C C . LEU A 1 79 ? -0.040 6.265 13.286 1.00 97.94 79 LEU A C 1
ATOM 622 O O . LEU A 1 79 ? -0.294 6.367 14.479 1.00 97.94 79 LEU A O 1
ATOM 626 N N . GLU A 1 80 ? 1.204 6.268 12.807 1.00 98.12 80 GLU A N 1
ATOM 627 C CA . GLU A 1 80 ? 2.405 6.316 13.642 1.00 98.12 80 GLU A CA 1
ATOM 628 C C . GLU A 1 80 ? 3.535 7.075 12.943 1.00 98.12 80 GLU A C 1
ATOM 630 O O . GLU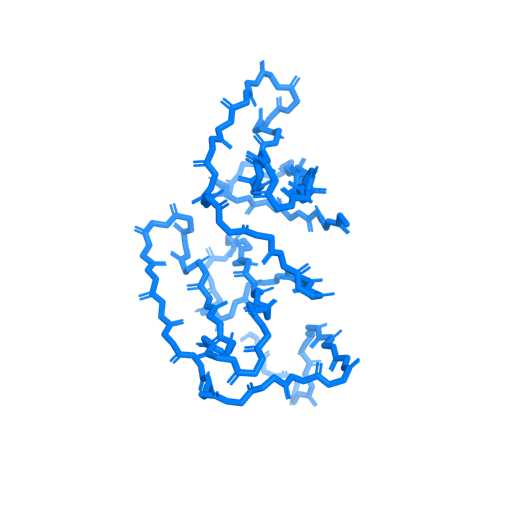 A 1 80 ? 3.602 7.150 11.716 1.00 98.12 80 GLU A O 1
ATOM 635 N N . THR A 1 81 ? 4.456 7.637 13.725 1.00 98.12 81 THR A N 1
ATOM 636 C CA . THR A 1 81 ? 5.638 8.342 13.186 1.00 98.12 81 THR A CA 1
ATOM 637 C C . THR A 1 81 ? 6.841 7.428 12.974 1.00 98.12 81 THR A C 1
ATOM 639 O O . THR A 1 81 ? 7.797 7.833 12.322 1.00 98.12 81 THR A O 1
ATOM 642 N N . GLN A 1 82 ? 6.812 6.216 13.530 1.00 98.12 82 GLN A N 1
ATOM 643 C CA . GLN A 1 82 ? 7.878 5.225 13.395 1.00 98.12 82 GLN A CA 1
ATOM 644 C C . GLN A 1 82 ? 7.506 4.172 12.348 1.00 98.12 82 GLN A C 1
ATOM 646 O O . GLN A 1 82 ? 6.326 3.942 12.093 1.00 98.12 82 GLN A O 1
ATOM 651 N N . SER A 1 83 ? 8.517 3.519 11.778 1.00 98.12 83 SER A N 1
ATOM 652 C CA . SER A 1 83 ? 8.337 2.376 10.879 1.00 98.12 83 SER A CA 1
ATOM 653 C C . SER A 1 83 ? 8.115 1.077 11.662 1.00 98.12 83 SER A C 1
ATOM 655 O O . SER A 1 83 ? 8.644 0.886 12.764 1.00 98.12 83 SER A O 1
ATOM 657 N N . ALA A 1 84 ? 7.326 0.173 11.085 1.00 97.12 84 ALA A N 1
ATOM 658 C CA . ALA A 1 84 ? 7.111 -1.171 11.587 1.00 97.12 84 ALA A CA 1
ATOM 659 C C . ALA A 1 84 ? 7.986 -2.177 10.835 1.00 97.12 84 ALA A C 1
ATOM 661 O O . ALA A 1 84 ? 8.107 -2.172 9.618 1.00 97.12 84 ALA A O 1
ATOM 662 N N . LYS A 1 85 ? 8.502 -3.174 11.559 1.00 97.19 85 LYS A N 1
ATOM 663 C CA . LYS A 1 85 ? 9.222 -4.292 10.927 1.00 97.19 85 LYS A CA 1
ATOM 664 C C . LYS A 1 85 ? 8.319 -5.165 10.039 1.00 97.19 85 LYS A C 1
ATOM 666 O O . LYS A 1 85 ? 8.800 -5.822 9.121 1.00 97.19 85 LYS A O 1
ATOM 671 N N . SER A 1 86 ? 7.038 -5.259 10.383 1.00 96.69 86 SER A N 1
ATOM 672 C CA . SER A 1 86 ? 6.016 -6.000 9.643 1.00 96.69 86 SER A CA 1
ATOM 673 C C . SER A 1 86 ? 4.647 -5.482 10.054 1.00 96.69 86 SER A C 1
ATOM 675 O O . SER A 1 86 ? 4.444 -5.155 11.223 1.00 96.69 86 SER A O 1
ATOM 677 N N . MET A 1 87 ? 3.700 -5.496 9.121 1.00 97.50 87 MET A N 1
ATOM 678 C CA . MET A 1 87 ? 2.303 -5.156 9.375 1.00 97.50 87 MET A CA 1
ATOM 679 C C . MET A 1 87 ? 1.396 -6.312 8.957 1.00 97.50 87 MET A C 1
ATOM 681 O O . MET A 1 87 ? 1.718 -7.056 8.031 1.00 97.50 87 MET A O 1
ATOM 685 N N . VAL A 1 88 ? 0.275 -6.456 9.658 1.00 97.19 88 VAL A N 1
ATOM 686 C CA . VAL A 1 88 ? -0.855 -7.322 9.302 1.00 97.19 88 VAL A CA 1
ATOM 687 C C . VAL A 1 88 ? -2.142 -6.595 9.681 1.00 97.19 88 VAL A C 1
ATOM 689 O O . VAL A 1 88 ? -2.151 -5.819 10.635 1.00 97.19 88 VAL A O 1
ATOM 692 N N . THR A 1 89 ? -3.214 -6.858 8.948 1.00 95.50 89 THR A N 1
ATOM 693 C CA . THR A 1 89 ? -4.565 -6.352 9.209 1.00 95.50 89 THR A CA 1
ATOM 694 C C . THR A 1 89 ? -5.488 -7.518 9.529 1.00 95.50 89 THR A C 1
ATOM 696 O O . THR A 1 89 ? -5.286 -8.644 9.065 1.00 95.50 89 THR A O 1
ATOM 699 N N . GLY A 1 90 ? -6.492 -7.263 10.361 1.00 93.00 90 GLY A N 1
ATOM 700 C CA . GLY A 1 90 ? -7.502 -8.250 10.702 1.00 93.00 90 GLY A CA 1
ATOM 701 C C . GLY A 1 90 ? -8.284 -7.869 11.947 1.00 93.00 90 GLY A C 1
ATOM 702 O O . GLY A 1 90 ? -7.826 -7.094 12.784 1.00 93.00 90 GLY A O 1
ATOM 703 N N . ASN A 1 91 ? -9.462 -8.467 12.074 1.00 90.06 91 ASN A N 1
ATOM 704 C CA . ASN A 1 91 ? -10.273 -8.378 13.274 1.00 90.06 91 ASN A CA 1
ATOM 705 C C . ASN A 1 91 ? -9.645 -9.226 14.398 1.00 90.06 91 ASN A C 1
ATOM 707 O O . ASN A 1 91 ? -9.570 -10.453 14.283 1.00 90.06 91 ASN A O 1
ATOM 711 N N . ILE A 1 92 ? -9.177 -8.577 15.469 1.00 91.44 92 ILE A N 1
ATOM 712 C CA . ILE A 1 92 ? -8.462 -9.229 16.585 1.00 91.44 92 ILE A CA 1
ATOM 713 C C . ILE A 1 92 ? -9.269 -9.315 17.883 1.00 91.44 92 ILE A C 1
ATOM 715 O O . ILE A 1 92 ? -8.862 -10.025 18.804 1.00 91.44 92 ILE A O 1
ATOM 719 N N . ASP A 1 93 ? -10.390 -8.606 17.974 1.00 89.12 93 ASP A N 1
ATOM 720 C CA . ASP A 1 93 ? -11.226 -8.529 19.176 1.00 89.12 93 ASP A CA 1
ATOM 721 C C . ASP A 1 93 ? -12.655 -9.057 18.958 1.00 89.12 93 ASP A C 1
ATOM 723 O O . ASP A 1 93 ? -13.447 -9.135 19.901 1.00 89.12 93 ASP A O 1
ATOM 727 N N . GLY A 1 94 ? -12.971 -9.477 17.733 1.00 85.25 94 GLY A N 1
ATOM 728 C CA . GLY A 1 94 ? -14.265 -10.022 17.347 1.00 85.25 94 GLY A CA 1
ATOM 729 C C . GLY A 1 94 ? -15.367 -8.973 17.249 1.00 85.25 94 GLY A C 1
ATOM 730 O O . GLY A 1 94 ? -16.535 -9.363 17.174 1.00 85.25 94 GLY A O 1
ATOM 731 N N . GLN A 1 95 ? -15.038 -7.677 17.278 1.00 80.94 95 GLN A N 1
ATOM 732 C CA . GLN A 1 95 ? -16.029 -6.643 17.004 1.00 80.94 95 GLN A CA 1
ATOM 733 C C . GLN A 1 95 ? -16.335 -6.598 15.506 1.00 80.94 95 GLN A C 1
ATOM 735 O O . GLN A 1 95 ? -15.416 -6.789 14.712 1.00 80.94 95 GLN A O 1
ATOM 740 N N . PRO A 1 96 ? -17.611 -6.435 15.117 1.00 65.50 96 PRO A N 1
ATOM 741 C CA . PRO A 1 96 ? -17.983 -6.278 13.721 1.00 65.50 96 PRO A CA 1
ATOM 742 C C . PRO A 1 96 ? -17.230 -5.137 13.061 1.00 65.50 96 PRO A C 1
ATOM 744 O O . PRO A 1 96 ? -17.089 -4.066 13.701 1.00 65.50 96 PRO A O 1
#

Sequence (96 aa):
MVTGDLDNNGLDDVTIDFGEIYGIWIRMNNSSWVKLH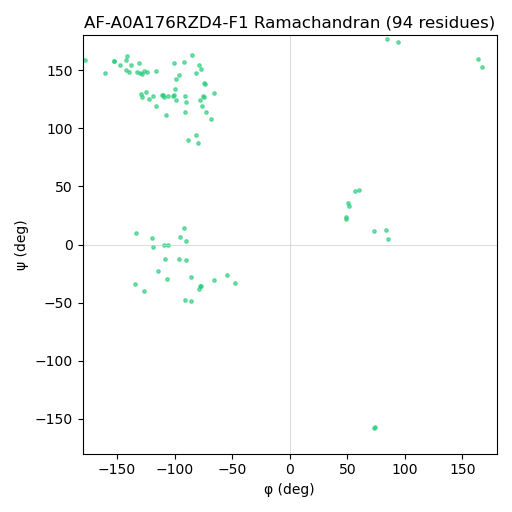NLSAESMVTGDLDNNGLDDVTIDFGEIYGIWVRMNNSSWVQLETQSAKSMVTGNIDGQP

Nearest PDB structures (foldseek):
  7e7u-assembly1_A  TM=5.683E-01  e=6.906E+00  Ralstonia solanacearum
  4csd-assembly2_B  TM=5.174E-01  e=7.319E+00  Ralstonia solanacearum
  7e7v-assembly1_A  TM=5.093E-01  e=6.906E+00  Ralstonia solanacearum
  6t9b-a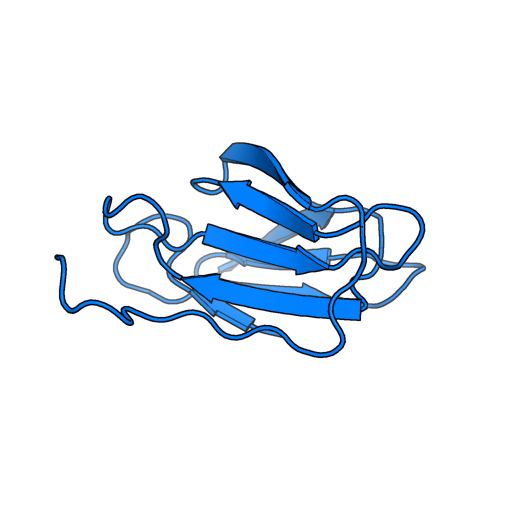ssembly2_E  TM=3.911E-01  e=8.715E+00  Ralstonia solanacearum

Radius of gyration: 12.9 Å; Cα contacts (8 Å, |Δi|>4): 227; chains: 1; bounding box: 30×21×35 Å

InterPro domains:
  IPR028994 Integrin alpha, N-terminal [SSF69318] (2-82)

Foldseek 3Di:
DEWWALQLPPDIWDWDQPAQQAGIWICPPVHDIDHLDNAGFPDWYWDQPPPPNHIKIWTQRAQQAGIWICPSVPDIDHPDNGGDPDDDDDDDPPDD